Protein AF-A0A1F8LSV9-F1 (afdb_monomer)

Solvent-accessible surface area (backbone atoms only — not comparable to full-atom values): 3671 Å² total; per-residue (Å²): 91,78,51,75,47,68,90,44,92,89,38,46,34,40,35,40,44,44,62,28,63,97,88,45,78,35,43,49,50,73,46,70,45,89,68,34,67,81,78,39,54,67,67,56,50,50,52,54,47,51,55,50,34,54,52,49,21,56,52,25,56,68,71,105

Mean predicted aligned error: 2.64 Å

Sequence (64 aa):
MAYAFLPLPRIRLASILYPGDDEFPARASVLFDAASSHYMTTDGLALLGAGLVGRLIKAGNALK

Structure (mmCIF, N/CA/C/O backbone):
data_AF-A0A1F8LSV9-F1
#
_entry.id   AF-A0A1F8LSV9-F1
#
loop_
_atom_site.group_PDB
_atom_site.id
_atom_site.type_symbol
_atom_site.label_atom_id
_atom_site.label_alt_id
_atom_site.label_comp_id
_atom_site.label_asym_id
_atom_site.label_entity_id
_atom_site.label_seq_id
_atom_site.pdbx_PDB_ins_code
_atom_site.Cartn_x
_atom_site.Cartn_y
_atom_site.Cartn_z
_atom_site.occupancy
_atom_site.B_iso_or_equiv
_atom_site.auth_seq_id
_atom_site.auth_comp_id
_atom_site.auth_asym_id
_atom_site.auth_atom_id
_atom_site.pdbx_PDB_model_num
ATOM 1 N N . MET A 1 1 ? -5.184 -8.654 9.486 1.00 94.38 1 MET A N 1
ATOM 2 C CA . MET A 1 1 ? -5.527 -9.276 8.186 1.00 94.38 1 MET A CA 1
ATOM 3 C C . MET A 1 1 ? -4.450 -8.963 7.159 1.00 94.38 1 MET A C 1
ATOM 5 O O . MET A 1 1 ? -3.875 -7.885 7.233 1.00 94.38 1 MET A O 1
ATOM 9 N N . ALA A 1 2 ? -4.155 -9.886 6.240 1.00 96.69 2 ALA A N 1
ATOM 10 C CA . ALA A 1 2 ? -3.127 -9.714 5.210 1.00 96.69 2 ALA A CA 1
ATOM 11 C C . ALA A 1 2 ? -3.750 -9.743 3.808 1.00 96.69 2 ALA A C 1
ATOM 13 O O . ALA A 1 2 ? -4.638 -10.551 3.545 1.00 96.69 2 ALA A O 1
ATOM 14 N N . TYR A 1 3 ? -3.274 -8.869 2.922 1.00 96.88 3 TYR A N 1
ATOM 15 C CA . TYR A 1 3 ? -3.783 -8.710 1.559 1.00 96.88 3 TYR A CA 1
ATOM 16 C C . TYR A 1 3 ? -2.634 -8.530 0.569 1.00 96.88 3 TYR A C 1
ATOM 18 O O . TYR A 1 3 ? -1.574 -8.017 0.930 1.00 96.88 3 TYR A O 1
ATOM 26 N N . ALA A 1 4 ? -2.870 -8.894 -0.687 1.00 97.31 4 ALA A N 1
ATOM 27 C CA . ALA A 1 4 ? -1.973 -8.618 -1.802 1.00 97.31 4 ALA A CA 1
ATOM 28 C C . ALA A 1 4 ? -2.693 -7.742 -2.829 1.00 97.31 4 ALA A C 1
ATOM 30 O O . ALA A 1 4 ? -3.871 -7.957 -3.116 1.00 97.31 4 ALA A O 1
ATOM 31 N N . PHE A 1 5 ? -1.980 -6.768 -3.391 1.00 96.38 5 PHE A N 1
ATOM 32 C CA . PHE A 1 5 ? -2.518 -5.836 -4.375 1.00 96.38 5 PHE A CA 1
ATOM 33 C C . PHE A 1 5 ? -1.610 -5.734 -5.601 1.00 96.38 5 PHE A C 1
ATOM 35 O O . PHE A 1 5 ? -0.382 -5.815 -5.510 1.00 96.38 5 PHE A O 1
ATOM 42 N N . LEU A 1 6 ? -2.244 -5.480 -6.746 1.00 96.81 6 LEU A N 1
ATOM 43 C CA . LEU A 1 6 ? -1.600 -5.073 -7.993 1.00 96.81 6 LEU A CA 1
ATOM 44 C C . LEU A 1 6 ? -2.196 -3.721 -8.431 1.00 96.81 6 LEU A C 1
ATOM 46 O O . LEU A 1 6 ? -3.048 -3.687 -9.317 1.00 96.81 6 LEU A O 1
ATOM 50 N N . PRO A 1 7 ? -1.835 -2.608 -7.765 1.00 94.44 7 PRO A N 1
ATOM 51 C CA . PRO A 1 7 ? -2.443 -1.298 -8.018 1.00 94.44 7 PRO A CA 1
ATOM 52 C C . PRO A 1 7 ? -2.073 -0.704 -9.381 1.00 94.44 7 PRO A C 1
ATOM 54 O O . PRO A 1 7 ? -2.814 0.120 -9.905 1.00 94.44 7 PRO A O 1
ATOM 57 N N . LEU A 1 8 ? -0.930 -1.103 -9.942 1.00 95.88 8 LEU A N 1
ATOM 58 C CA . LEU A 1 8 ? -0.445 -0.688 -11.255 1.00 95.88 8 LEU A CA 1
ATOM 59 C C . LEU A 1 8 ? 0.216 -1.882 -11.958 1.00 95.88 8 LEU A C 1
ATOM 61 O O . LEU A 1 8 ? 0.658 -2.822 -11.285 1.00 95.88 8 LEU A O 1
ATOM 65 N N . PRO A 1 9 ? 0.359 -1.850 -13.296 1.00 95.81 9 PRO A N 1
ATOM 66 C CA . PRO A 1 9 ? 1.163 -2.837 -14.003 1.00 95.81 9 PRO A CA 1
ATOM 67 C C . PRO A 1 9 ? 2.568 -2.930 -13.394 1.00 95.81 9 PRO A C 1
ATOM 69 O O . PRO A 1 9 ? 3.244 -1.921 -13.221 1.00 95.81 9 PRO A O 1
ATOM 72 N N . ARG A 1 10 ? 3.014 -4.153 -13.080 1.00 96.06 10 ARG A N 1
ATOM 73 C CA . ARG A 1 10 ? 4.349 -4.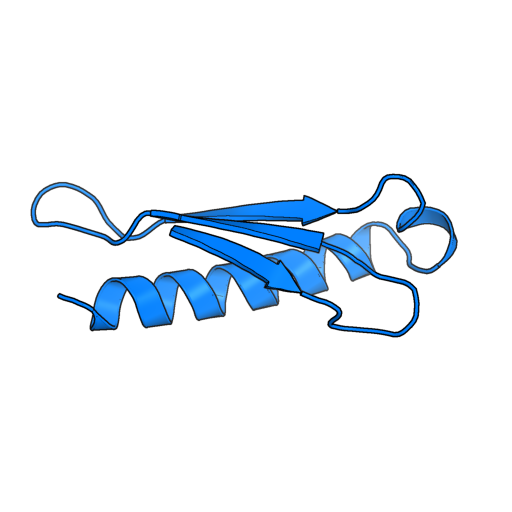471 -12.522 1.00 96.06 10 ARG A CA 1
ATOM 74 C C . ARG A 1 10 ? 4.655 -3.939 -11.114 1.00 96.06 10 ARG A C 1
ATOM 76 O O . ARG A 1 10 ? 5.707 -4.283 -10.588 1.00 96.06 10 ARG A O 1
ATOM 83 N N . ILE A 1 11 ? 3.753 -3.196 -10.476 1.00 97.25 11 ILE A N 1
ATOM 84 C CA . ILE A 1 11 ? 3.900 -2.800 -9.070 1.00 97.25 11 ILE A CA 1
ATOM 85 C C . ILE A 1 11 ? 3.068 -3.749 -8.217 1.00 97.25 11 ILE A C 1
ATOM 87 O O . ILE A 1 11 ? 1.849 -3.617 -8.147 1.00 97.25 11 ILE A O 1
ATOM 91 N N . ARG A 1 12 ? 3.725 -4.722 -7.583 1.00 96.44 12 ARG A N 1
ATOM 92 C CA . ARG A 1 12 ? 3.099 -5.649 -6.63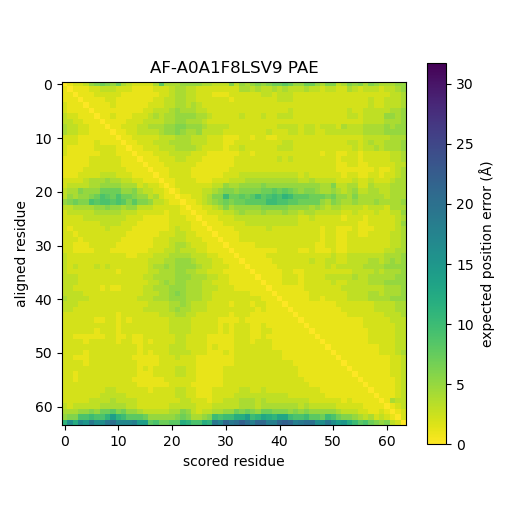1 1.00 96.44 12 ARG A CA 1
ATOM 93 C C . ARG A 1 12 ? 3.433 -5.220 -5.214 1.00 96.44 12 ARG A C 1
ATOM 95 O O . ARG A 1 12 ? 4.567 -4.833 -4.933 1.00 96.44 12 ARG A O 1
ATOM 102 N N . LEU A 1 13 ? 2.456 -5.323 -4.323 1.00 97.06 13 LEU A N 1
ATOM 103 C CA . LEU A 1 13 ? 2.683 -5.093 -2.903 1.00 97.06 13 LEU A CA 1
ATOM 104 C C . LEU A 1 13 ? 1.814 -6.007 -2.046 1.00 97.06 13 LEU A C 1
ATOM 106 O O . LEU A 1 13 ? 0.718 -6.412 -2.443 1.00 97.06 13 LEU A O 1
ATOM 110 N N . ALA A 1 14 ? 2.300 -6.281 -0.843 1.00 98.12 14 AL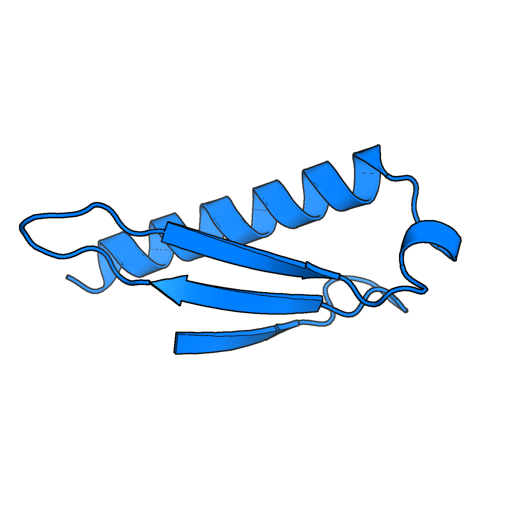A A N 1
ATOM 111 C CA . ALA A 1 14 ? 1.526 -6.880 0.232 1.00 98.12 14 ALA A CA 1
ATOM 112 C C . ALA A 1 14 ? 1.178 -5.816 1.276 1.00 98.12 14 ALA A C 1
ATOM 114 O O . ALA A 1 14 ? 1.888 -4.823 1.430 1.00 98.12 14 ALA A O 1
ATOM 115 N N . SER A 1 15 ? 0.094 -6.023 2.013 1.00 97.69 15 SER A N 1
ATOM 116 C CA . SER A 1 15 ? -0.274 -5.169 3.138 1.00 97.69 15 SER A CA 1
ATOM 117 C C . SER A 1 15 ? -0.746 -5.983 4.329 1.00 97.69 15 SER A C 1
ATOM 119 O O . SER A 1 15 ? -1.380 -7.026 4.153 1.00 97.69 15 SER A O 1
ATOM 121 N N . ILE A 1 16 ? -0.522 -5.448 5.523 1.00 98.06 16 ILE A N 1
ATOM 122 C CA . ILE A 1 16 ? -1.122 -5.941 6.760 1.00 98.06 16 ILE A CA 1
ATOM 123 C C . ILE A 1 16 ? -2.000 -4.828 7.330 1.00 98.06 16 ILE A C 1
ATOM 125 O O . ILE A 1 16 ? -1.524 -3.712 7.523 1.00 98.06 16 ILE A O 1
ATOM 129 N N . LEU A 1 17 ? -3.268 -5.143 7.595 1.00 97.31 17 LEU A N 1
ATOM 130 C CA . LEU A 1 17 ? -4.203 -4.314 8.353 1.00 97.31 17 LEU A CA 1
ATOM 131 C C . LEU A 1 17 ? -4.323 -4.862 9.775 1.00 97.31 17 LEU A C 1
ATOM 133 O O . LEU A 1 17 ? -4.665 -6.031 9.969 1.00 97.31 17 LEU A O 1
ATOM 137 N N . TYR A 1 18 ? -4.099 -3.993 10.746 1.00 96.00 18 TYR A N 1
ATOM 138 C CA . TYR A 1 18 ? -4.412 -4.173 12.154 1.00 96.00 18 TYR A CA 1
ATOM 139 C C . TYR A 1 18 ? -5.675 -3.342 12.424 1.00 96.00 18 TYR A C 1
ATOM 141 O O . TYR A 1 18 ? -5.580 -2.111 12.434 1.00 96.00 18 TYR A O 1
ATOM 149 N N . PRO A 1 19 ? -6.865 -3.966 12.522 1.00 94.19 19 PRO A N 1
ATOM 150 C CA . PRO A 1 19 ? -8.084 -3.252 12.890 1.00 94.19 19 PRO A CA 1
ATOM 151 C C . PRO A 1 19 ? -7.894 -2.546 14.232 1.00 94.19 19 PRO A C 1
ATOM 153 O O . PRO A 1 19 ? -7.166 -3.046 15.086 1.00 94.19 19 PRO A O 1
ATOM 156 N N . GLY A 1 20 ? -8.510 -1.377 14.382 1.00 91.75 20 GLY A N 1
ATOM 157 C CA . GLY A 1 20 ? -8.481 -0.660 15.651 1.00 91.75 20 GLY A CA 1
ATOM 158 C C . GLY A 1 20 ? -9.447 -1.300 16.636 1.00 91.75 20 GLY A C 1
ATOM 159 O O . GLY A 1 20 ? -10.494 -1.802 16.228 1.00 91.75 20 GLY A O 1
ATOM 160 N N . ASP A 1 21 ? -9.117 -1.229 17.913 1.00 91.00 21 ASP A N 1
ATOM 161 C CA . ASP A 1 21 ? -9.954 -1.686 19.016 1.00 91.00 21 ASP A CA 1
ATOM 162 C C . ASP A 1 21 ? -10.254 -0.513 19.968 1.00 91.00 21 ASP A C 1
ATOM 164 O O . ASP A 1 21 ? -10.219 0.660 19.561 1.00 91.00 21 ASP A O 1
ATOM 168 N N . ASP A 1 22 ? -10.660 -0.817 21.197 1.00 90.81 22 ASP A N 1
ATOM 169 C CA . ASP A 1 22 ? -10.988 0.186 22.212 1.00 90.81 22 ASP A CA 1
ATOM 170 C C . ASP A 1 22 ? -9.746 0.888 22.779 1.00 90.81 22 ASP A C 1
ATOM 172 O O . ASP A 1 22 ? -9.857 2.000 23.294 1.00 90.81 22 ASP A O 1
ATOM 176 N N . GLU A 1 23 ? -8.565 0.282 22.650 1.00 93.06 23 GLU A N 1
ATOM 177 C CA . GLU A 1 23 ? -7.312 0.780 23.218 1.00 93.06 23 GLU A CA 1
ATOM 178 C C . GLU A 1 23 ? -6.414 1.430 22.149 1.00 93.06 23 GLU A C 1
ATOM 180 O O . GLU A 1 23 ? -5.742 2.430 22.418 1.00 93.06 23 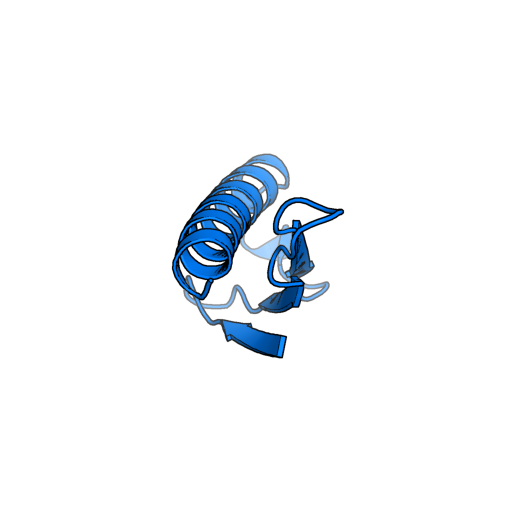GLU A O 1
ATOM 185 N N . PHE A 1 24 ? -6.448 0.928 20.909 1.00 91.31 24 PHE A N 1
ATOM 186 C CA . PHE A 1 24 ? -5.560 1.345 19.826 1.00 91.31 24 PHE A CA 1
ATOM 187 C C . PHE A 1 24 ? -6.299 1.683 18.519 1.00 91.31 24 PHE A C 1
ATOM 189 O O . PHE A 1 24 ? -7.219 0.977 18.098 1.00 91.31 24 PHE A O 1
ATOM 196 N N . PRO A 1 25 ? -5.875 2.739 17.793 1.00 92.00 25 PRO A N 1
ATOM 197 C CA . PRO A 1 25 ? -6.424 3.048 16.475 1.00 92.00 25 PRO A CA 1
ATOM 198 C C . PRO A 1 25 ? -6.000 2.010 15.427 1.00 92.00 25 PRO A C 1
ATOM 200 O O . PRO A 1 25 ? -4.945 1.382 15.545 1.00 92.00 25 PRO A O 1
ATOM 203 N N . ALA A 1 26 ? -6.773 1.886 14.340 1.00 96.44 26 ALA A N 1
ATOM 204 C CA . ALA A 1 26 ? -6.389 1.009 13.239 1.00 96.44 26 ALA A CA 1
ATOM 205 C C . ALA A 1 26 ? -5.056 1.443 12.617 1.00 96.44 26 ALA A C 1
ATOM 207 O O . ALA A 1 26 ? -4.786 2.631 12.410 1.00 96.44 26 ALA A O 1
ATOM 208 N N . ARG A 1 27 ? -4.244 0.457 12.241 1.00 97.31 27 ARG A N 1
ATOM 209 C CA . ARG A 1 27 ? -2.946 0.651 11.595 1.00 97.31 27 ARG A CA 1
ATOM 210 C C . ARG A 1 27 ? -2.840 -0.233 10.365 1.00 97.31 27 ARG A C 1
ATOM 212 O O . ARG A 1 27 ? -3.323 -1.358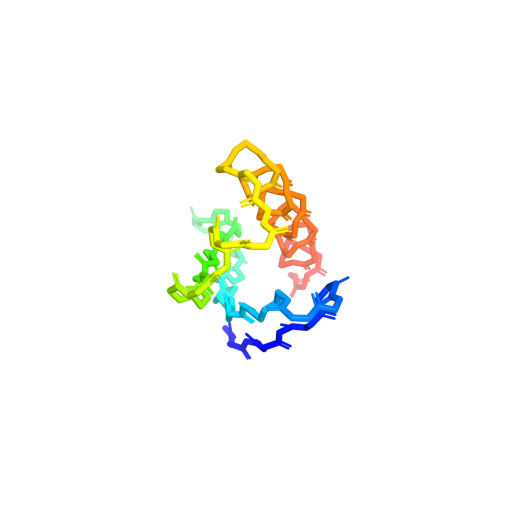 10.355 1.00 97.31 27 ARG A O 1
ATOM 219 N N . ALA A 1 28 ? -2.139 0.237 9.342 1.00 97.81 28 ALA A N 1
ATOM 220 C CA . ALA A 1 28 ? -1.753 -0.612 8.226 1.00 97.81 28 ALA A CA 1
ATOM 221 C C . ALA A 1 28 ? -0.289 -0.395 7.838 1.00 97.81 28 ALA A C 1
ATOM 223 O O . ALA A 1 28 ? 0.263 0.688 8.029 1.00 97.81 28 ALA A O 1
ATOM 224 N N . SER A 1 29 ? 0.314 -1.437 7.279 1.00 97.62 29 SER A N 1
ATOM 225 C CA . SER A 1 29 ? 1.665 -1.424 6.717 1.00 97.62 29 SER A CA 1
ATOM 226 C C . SER A 1 29 ? 1.622 -2.004 5.310 1.00 97.62 29 SER A C 1
ATOM 228 O O . SER A 1 29 ? 0.835 -2.915 5.046 1.00 97.62 29 SER A O 1
ATOM 230 N N . VAL A 1 30 ? 2.479 -1.507 4.420 1.00 97.69 30 VAL A N 1
ATOM 231 C CA . VAL A 1 30 ? 2.647 -2.030 3.058 1.00 97.69 30 VAL A CA 1
ATOM 232 C C . VAL A 1 30 ? 4.096 -2.435 2.826 1.00 97.69 30 VAL A C 1
ATOM 234 O O . VAL A 1 30 ? 5.011 -1.811 3.359 1.00 97.69 30 VAL A O 1
ATOM 237 N N . LEU A 1 31 ? 4.290 -3.473 2.022 1.00 97.69 31 LEU A N 1
ATOM 238 C CA . LEU A 1 31 ? 5.589 -3.952 1.575 1.00 97.69 31 LEU A CA 1
ATOM 239 C C . LEU A 1 31 ? 5.575 -4.047 0.053 1.00 97.69 31 LEU A C 1
ATOM 241 O O . LEU A 1 31 ? 4.771 -4.785 -0.518 1.00 97.69 31 LEU A O 1
ATOM 245 N N . PHE A 1 32 ? 6.467 -3.300 -0.586 1.00 97.94 32 PHE A N 1
ATOM 246 C CA . PHE A 1 32 ? 6.662 -3.335 -2.029 1.00 97.94 32 PHE A CA 1
ATOM 247 C C . PHE A 1 32 ? 7.577 -4.484 -2.437 1.00 97.94 32 PHE A C 1
ATOM 249 O O . PHE A 1 32 ? 8.513 -4.827 -1.715 1.00 97.94 32 PHE A O 1
ATOM 256 N N . ASP A 1 33 ? 7.334 -5.034 -3.626 1.00 96.69 33 ASP A N 1
ATOM 257 C CA . ASP A 1 33 ? 8.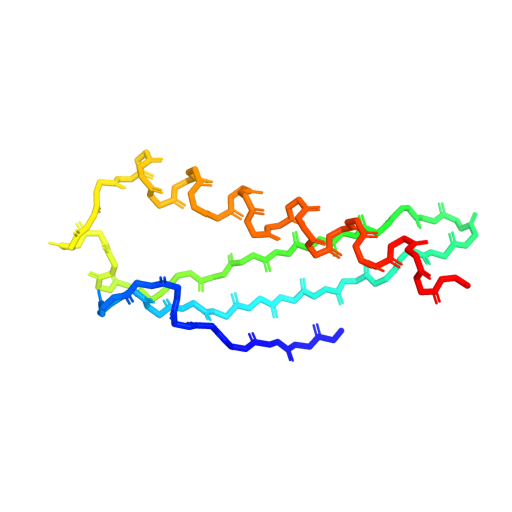312 -5.891 -4.288 1.00 96.69 33 ASP A CA 1
ATOM 258 C C . ASP A 1 33 ? 9.622 -5.119 -4.527 1.00 96.69 33 ASP A C 1
ATOM 260 O O . ASP A 1 33 ? 9.589 -3.934 -4.878 1.00 96.69 33 ASP A O 1
ATOM 264 N N . ALA A 1 34 ? 10.767 -5.786 -4.366 1.00 96.06 34 ALA A N 1
ATOM 265 C CA . ALA A 1 34 ? 12.087 -5.169 -4.489 1.00 96.06 34 ALA A CA 1
ATOM 266 C C . ALA A 1 34 ? 12.338 -4.535 -5.869 1.00 96.06 34 ALA A C 1
ATOM 268 O O . ALA A 1 34 ? 13.071 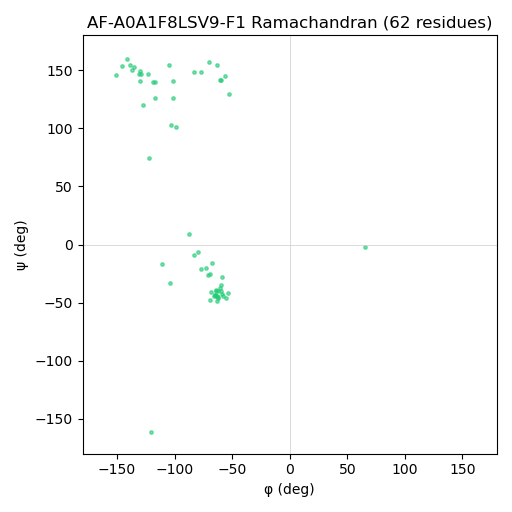-3.554 -5.965 1.00 96.06 34 ALA A O 1
ATOM 269 N N . ALA A 1 35 ? 11.697 -5.040 -6.928 1.00 96.12 35 ALA A N 1
ATOM 270 C CA . ALA A 1 35 ? 11.826 -4.499 -8.276 1.00 96.12 35 ALA A CA 1
ATOM 271 C C . ALA A 1 35 ? 10.978 -3.236 -8.518 1.00 96.12 35 ALA A C 1
ATOM 273 O O . ALA A 1 35 ? 11.085 -2.625 -9.581 1.00 96.12 35 ALA A O 1
ATOM 274 N N . SER A 1 36 ? 10.132 -2.822 -7.567 1.00 96.88 36 SER A N 1
ATOM 275 C CA . SER A 1 36 ? 9.182 -1.713 -7.759 1.00 96.88 36 SER A CA 1
ATOM 276 C C . SER A 1 36 ? 9.871 -0.385 -8.089 1.00 96.88 36 SER A C 1
ATOM 278 O O . SER A 1 36 ? 9.357 0.385 -8.901 1.00 96.88 36 SER A O 1
ATOM 280 N N . SER A 1 37 ? 11.056 -0.137 -7.521 1.00 96.06 37 SER A N 1
ATOM 281 C CA . SER A 1 37 ? 11.848 1.078 -7.766 1.00 96.06 37 SER A CA 1
ATOM 282 C C . SER A 1 37 ? 12.402 1.175 -9.193 1.00 96.06 37 SER A C 1
ATOM 284 O O . SER A 1 37 ? 12.785 2.258 -9.627 1.00 96.06 37 SER A O 1
ATOM 286 N N . HIS A 1 38 ? 12.409 0.077 -9.957 1.00 97.19 38 HIS A N 1
ATOM 287 C CA . HIS A 1 38 ? 12.758 0.101 -11.381 1.00 97.19 38 HIS A CA 1
ATOM 288 C C . HIS A 1 38 ? 11.630 0.640 -12.266 1.00 97.19 38 HIS A C 1
ATOM 290 O O . HIS A 1 38 ? 11.886 1.043 -13.398 1.00 97.19 38 HIS A O 1
ATOM 296 N N . TYR A 1 39 ? 10.386 0.621 -11.782 1.00 97.06 39 TYR A N 1
ATOM 297 C CA . TYR A 1 39 ? 9.204 1.002 -12.563 1.00 97.06 39 TYR A CA 1
ATOM 298 C C . TYR A 1 39 ? 8.568 2.310 -12.091 1.00 97.06 39 TYR A C 1
ATOM 300 O O . TYR A 1 39 ? 7.767 2.896 -12.816 1.00 97.06 39 TYR A O 1
ATOM 308 N N . MET A 1 40 ? 8.900 2.766 -10.883 1.00 97.06 40 MET A N 1
ATOM 309 C CA . MET A 1 40 ? 8.379 3.998 -10.308 1.00 97.06 40 MET A CA 1
ATOM 310 C C . MET A 1 40 ? 9.399 4.610 -9.348 1.00 97.06 40 MET A C 1
ATOM 312 O O . MET A 1 40 ? 10.122 3.899 -8.654 1.00 97.06 40 MET A O 1
ATOM 316 N N . THR A 1 41 ? 9.437 5.940 -9.294 1.00 97.88 41 THR A N 1
ATOM 317 C CA . THR A 1 41 ? 10.288 6.674 -8.353 1.00 97.88 41 THR A CA 1
ATOM 318 C C . THR A 1 41 ? 9.889 6.388 -6.906 1.00 97.88 41 THR A C 1
ATOM 320 O O . THR A 1 41 ? 8.728 6.093 -6.612 1.00 97.88 41 THR A O 1
ATOM 323 N N . THR A 1 42 ? 10.840 6.528 -5.979 1.00 96.00 42 THR A N 1
ATOM 324 C CA . THR A 1 42 ? 10.593 6.348 -4.540 1.00 96.00 42 THR A CA 1
ATOM 325 C C . THR A 1 42 ? 9.435 7.213 -4.042 1.00 96.00 42 THR A C 1
ATOM 327 O O . THR A 1 42 ? 8.580 6.709 -3.319 1.00 96.00 42 THR A O 1
ATOM 330 N N . ASP A 1 43 ? 9.342 8.468 -4.491 1.00 98.00 43 ASP A N 1
ATOM 331 C CA . ASP A 1 43 ? 8.241 9.367 -4.121 1.00 98.00 43 ASP A CA 1
ATOM 332 C C . ASP A 1 43 ? 6.885 8.867 -4.637 1.00 98.00 43 ASP A C 1
ATOM 334 O O . ASP A 1 43 ? 5.882 8.923 -3.924 1.00 98.00 43 ASP A O 1
ATOM 338 N N . GLY A 1 44 ? 6.848 8.312 -5.854 1.00 97.88 44 GLY A N 1
ATOM 339 C CA . GLY A 1 44 ? 5.643 7.701 -6.411 1.00 97.88 44 GLY A CA 1
ATOM 340 C C . GLY A 1 44 ? 5.194 6.480 -5.607 1.00 97.88 44 GLY A C 1
ATOM 341 O O . GLY A 1 44 ? 4.014 6.358 -5.270 1.00 97.88 44 GLY A O 1
ATOM 342 N N . LEU A 1 45 ? 6.138 5.611 -5.229 1.00 97.81 45 LEU A N 1
ATOM 343 C CA . LEU A 1 45 ? 5.865 4.456 -4.370 1.00 97.81 45 LEU A CA 1
ATOM 344 C C . LEU A 1 45 ? 5.403 4.886 -2.973 1.00 97.81 45 LEU A C 1
ATOM 346 O O . LEU A 1 45 ? 4.461 4.302 -2.436 1.00 97.81 45 LEU A O 1
ATOM 350 N N . ALA A 1 46 ? 6.008 5.930 -2.402 1.00 97.81 46 ALA A N 1
ATOM 351 C CA . ALA A 1 46 ? 5.619 6.479 -1.109 1.00 97.81 46 ALA A CA 1
ATOM 352 C C . ALA A 1 46 ? 4.183 7.022 -1.139 1.00 97.81 46 ALA A C 1
ATOM 354 O O . ALA A 1 46 ? 3.384 6.681 -0.266 1.00 97.81 46 ALA A O 1
ATOM 355 N N . LEU A 1 47 ? 3.820 7.794 -2.169 1.00 98.19 47 LEU A N 1
ATOM 356 C CA . LEU A 1 47 ? 2.467 8.329 -2.323 1.00 98.19 47 LEU A CA 1
ATOM 357 C C . LEU A 1 47 ? 1.433 7.216 -2.542 1.00 98.19 47 LEU A C 1
ATOM 359 O O . LEU A 1 47 ? 0.364 7.223 -1.925 1.00 98.19 47 LEU A O 1
ATOM 363 N N . LEU A 1 48 ? 1.755 6.233 -3.387 1.00 97.94 48 LEU A N 1
ATOM 364 C CA . LEU A 1 48 ? 0.892 5.082 -3.648 1.00 97.94 48 LEU A CA 1
ATOM 365 C C . LEU A 1 48 ? 0.683 4.240 -2.380 1.00 97.94 48 LEU A C 1
ATOM 367 O O . LEU A 1 48 ? -0.451 3.878 -2.056 1.00 97.94 48 LEU A O 1
ATOM 371 N N . GLY A 1 49 ? 1.757 3.983 -1.629 1.00 97.62 49 GLY A N 1
ATOM 372 C CA . GLY A 1 49 ? 1.718 3.264 -0.360 1.00 97.62 49 GLY A CA 1
ATOM 373 C C . GLY A 1 49 ? 0.910 4.005 0.703 1.00 97.62 49 GLY A C 1
ATOM 374 O O . GLY A 1 49 ? 0.004 3.420 1.297 1.00 97.62 49 GLY A O 1
ATOM 375 N N . ALA A 1 50 ? 1.165 5.302 0.890 1.00 97.94 50 ALA A N 1
ATOM 376 C CA . ALA A 1 50 ? 0.428 6.150 1.825 1.00 97.94 50 ALA A CA 1
ATOM 377 C C . ALA A 1 50 ? -1.070 6.194 1.492 1.00 97.94 50 ALA A C 1
ATOM 379 O O . ALA A 1 50 ? -1.917 6.049 2.376 1.00 97.94 50 ALA A O 1
ATOM 380 N N . GLY A 1 51 ? -1.411 6.315 0.206 1.00 97.75 51 GLY A N 1
ATOM 381 C CA . GLY A 1 51 ? -2.794 6.290 -0.252 1.00 97.75 51 GLY A CA 1
ATOM 382 C C . GLY A 1 51 ? -3.498 4.963 0.043 1.00 97.75 51 GLY A C 1
ATOM 383 O O . GLY A 1 51 ? -4.675 4.962 0.413 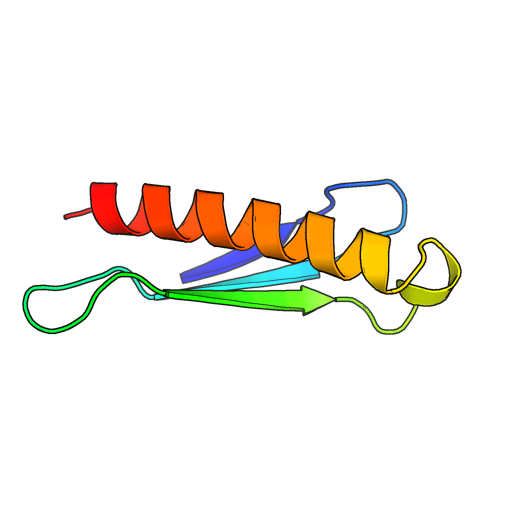1.00 97.75 51 GLY A O 1
ATOM 384 N N . LEU A 1 52 ? -2.822 3.824 -0.124 1.00 97.56 52 LEU A N 1
ATOM 385 C CA . LEU A 1 52 ? -3.394 2.521 0.217 1.00 97.56 52 LEU A CA 1
ATOM 386 C C . LEU A 1 52 ? -3.551 2.357 1.734 1.00 97.56 52 LEU A C 1
ATOM 388 O O . LEU A 1 52 ? -4.634 1.996 2.193 1.00 97.56 52 LEU A O 1
ATOM 392 N N . VAL A 1 53 ? -2.510 2.677 2.510 1.00 97.81 53 VAL A N 1
ATOM 393 C CA . VAL A 1 53 ? -2.528 2.620 3.981 1.00 97.81 53 VAL A CA 1
ATOM 394 C C . VAL A 1 53 ? -3.671 3.460 4.546 1.00 97.81 53 VAL A C 1
ATOM 396 O O . VAL A 1 53 ? -4.434 2.964 5.370 1.00 97.81 53 VAL A O 1
ATOM 399 N N . GLY A 1 54 ? -3.860 4.689 4.058 1.00 97.50 54 GLY A N 1
ATOM 400 C CA . GLY A 1 54 ? -4.952 5.556 4.504 1.00 97.50 54 GLY A CA 1
ATOM 401 C C . GLY A 1 54 ? -6.340 4.951 4.258 1.00 97.50 54 GLY A C 1
ATOM 402 O O . GLY A 1 54 ? -7.210 5.019 5.127 1.00 97.50 54 GLY A O 1
ATOM 403 N N . ARG A 1 55 ? -6.548 4.293 3.107 1.00 96.69 55 ARG A N 1
ATOM 404 C CA . ARG A 1 55 ? -7.811 3.594 2.802 1.00 96.69 55 ARG A CA 1
ATOM 405 C C . ARG A 1 55 ? -8.016 2.368 3.690 1.00 96.69 55 ARG A C 1
ATOM 407 O O . ARG A 1 55 ? -9.127 2.159 4.167 1.00 96.69 55 ARG A O 1
ATOM 414 N N . LEU A 1 56 ? -6.958 1.596 3.940 1.00 96.81 56 LEU A N 1
ATOM 415 C CA . LEU A 1 56 ? -7.005 0.428 4.820 1.00 96.81 56 LEU A CA 1
ATOM 416 C C . LEU A 1 56 ? -7.307 0.818 6.268 1.00 96.81 56 LEU A C 1
ATOM 418 O O . LEU A 1 56 ? -8.153 0.188 6.887 1.00 96.81 56 LEU A O 1
ATOM 422 N N . ILE A 1 57 ? -6.681 1.875 6.791 1.00 97.12 57 ILE A N 1
ATOM 423 C CA . ILE A 1 57 ? -6.962 2.391 8.139 1.00 97.12 57 ILE A CA 1
ATOM 424 C C . ILE A 1 57 ? -8.411 2.871 8.235 1.00 97.12 57 ILE A C 1
ATOM 426 O O . ILE A 1 57 ? -9.112 2.519 9.181 1.00 97.12 57 ILE A O 1
ATOM 430 N N . LYS A 1 58 ? -8.893 3.625 7.237 1.00 95.88 58 LYS A N 1
ATOM 431 C CA . LYS A 1 58 ? -10.291 4.073 7.195 1.00 95.88 58 LYS A CA 1
ATOM 432 C C . LYS A 1 58 ? -11.264 2.890 7.212 1.00 95.88 58 LYS A C 1
ATOM 434 O O . LYS A 1 58 ? -12.238 2.930 7.954 1.00 95.88 58 LYS A O 1
ATOM 439 N N . ALA A 1 59 ? -10.989 1.848 6.427 1.00 94.06 59 ALA A N 1
ATOM 440 C CA . ALA A 1 59 ? -11.787 0.626 6.426 1.00 94.06 59 ALA A CA 1
ATOM 441 C C . ALA A 1 59 ? -11.689 -0.122 7.766 1.00 94.06 59 ALA A C 1
ATOM 443 O O . ALA A 1 59 ? -12.707 -0.521 8.312 1.00 94.06 59 ALA A O 1
ATOM 444 N N . GLY A 1 60 ? -10.487 -0.250 8.333 1.00 93.56 60 GLY A N 1
ATOM 445 C CA . GLY A 1 60 ? -10.243 -0.904 9.619 1.00 93.56 60 GLY A CA 1
ATOM 446 C C . GLY A 1 60 ? -10.972 -0.245 10.786 1.00 93.56 60 GLY A C 1
ATOM 447 O O . GLY A 1 60 ? -11.483 -0.945 11.648 1.00 93.56 60 GLY A O 1
ATOM 448 N N . ASN A 1 61 ? -11.075 1.084 10.787 1.00 90.44 61 ASN A N 1
ATOM 449 C CA . ASN A 1 61 ? -11.849 1.816 11.790 1.00 90.44 61 ASN A CA 1
ATOM 450 C C . ASN A 1 61 ? -13.368 1.644 11.624 1.00 90.44 61 ASN A C 1
ATOM 452 O O . ASN A 1 61 ? -14.099 1.790 12.596 1.00 90.44 61 ASN A O 1
ATOM 456 N N . ALA A 1 62 ? -13.846 1.360 10.408 1.00 87.81 62 ALA A N 1
ATOM 457 C CA . ALA A 1 62 ? -15.264 1.130 10.126 1.00 87.81 62 ALA A CA 1
ATOM 458 C C . ALA A 1 62 ? -15.717 -0.313 10.416 1.00 87.81 62 ALA A C 1
ATOM 460 O O . ALA A 1 62 ? -16.908 -0.590 10.352 1.00 87.81 62 ALA A O 1
ATOM 461 N N . LEU A 1 63 ? -14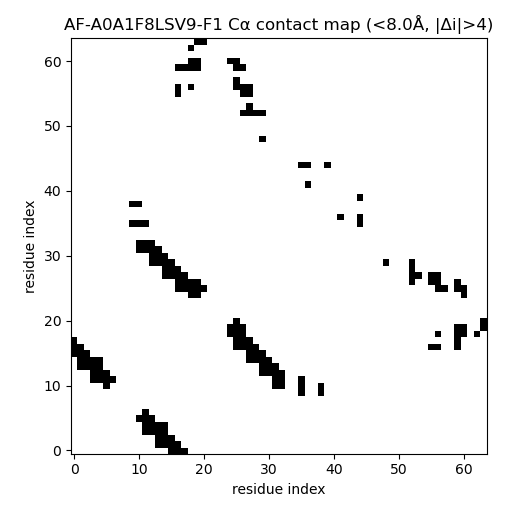.778 -1.221 10.701 1.00 79.62 63 LEU A N 1
ATOM 462 C CA . LEU A 1 63 ? -15.043 -2.619 11.057 1.00 79.62 63 LEU A CA 1
ATOM 463 C C . LEU A 1 63 ? -15.275 -2.827 12.569 1.00 79.62 63 LEU A C 1
ATOM 465 O O . LEU A 1 63 ? -15.308 -3.977 13.000 1.00 79.62 63 LEU A O 1
ATOM 469 N N . LYS A 1 64 ? -15.392 -1.741 13.348 1.00 62.56 64 LYS A N 1
ATOM 470 C CA . LYS A 1 64 ? -15.774 -1.782 14.767 1.00 62.56 64 LYS A CA 1
ATOM 471 C C . LYS A 1 64 ? -17.212 -2.258 14.952 1.00 62.56 64 LYS A C 1
ATOM 473 O O . LYS A 1 64 ? -18.076 -1.820 14.160 1.00 62.56 64 LYS A O 1
#

pLDDT: mean 95.32, std 5.12, range [62.56, 98.19]

Nearest PDB structures (foldseek):
  8jx6-assembly1_A  TM=5.970E-01  e=1.238E+00  metagenome
  6z32-assembly2_B  TM=7.029E-01  e=3.722E+00  Homo sapiens
  2wrs-assembly2_B  TM=4.472E-01  e=3.722E+00  Pseudomonas aeruginosa

Secondary structure (DSSP, 8-state):
-EEEEEEETTEEEEEEEE---SSS--EEEEEE-GGGGGTS-HHHHHHHHHHHHHHHHHHHHHT-

Foldseek 3Di:
DKDWDDPDVPWIKIKDWDAADPVGQIWMDMDTDPCNCVVDPPVVVVVVRVVVGVVSSVVSPVVD

Radius of gyration: 12.67 Å; Cα contacts (8 Å, |Δi|>4): 91; chains: 1; bounding box: 28×19×37 Å